Protein AF-U5E5I1-F1 (afdb_monomer)

Mean predicted aligned error: 18.01 Å

Sequence (126 aa):
MTRCFHGKRRYFTRADAELVLGSIDTRDPRRREVRCYQCPACHGWHLTSQTVEQYSASRAETSPVRAPIKLDVPVSSSPVPTPAQLAARLGVRPITPPAPRPSPATARLRRLFDRVRRQLTERRRH

Organism: NCBI:txid1110697

Nearest PDB structures (foldseek):
  6hiv-assembly1_BN  TM=2.029E-01  e=4.093E+00  Trypanosoma brucei brucei

Radius of gyration: 34.59 Å; Cα contacts (8 Å, |Δi|>4): 84; chains: 1; bounding box: 50×67×88 Å

pLDDT: mean 80.95, std 11.03, range [51.34, 97.38]

Structure (mmCIF, N/CA/C/O backbone):
data_AF-U5E5I1-F1
#
_entry.id   AF-U5E5I1-F1
#
loop_
_atom_site.group_PDB
_atom_site.id
_atom_site.type_symbol
_atom_site.label_atom_id
_atom_site.label_alt_id
_atom_site.label_comp_id
_atom_site.label_asym_id
_atom_site.label_entity_id
_atom_site.label_seq_id
_atom_site.pdbx_PDB_ins_code
_atom_site.Cartn_x
_atom_site.Cartn_y
_atom_site.Cartn_z
_atom_site.occupancy
_atom_site.B_iso_or_equiv
_atom_site.auth_seq_id
_atom_site.auth_comp_id
_atom_site.auth_asym_id
_atom_site.auth_atom_id
_atom_site.pdbx_PDB_model_num
ATOM 1 N N . MET A 1 1 ? 15.995 -12.369 11.602 1.00 56.84 1 MET A N 1
ATOM 2 C CA . MET A 1 1 ? 15.967 -10.983 12.130 1.00 56.84 1 MET A CA 1
ATOM 3 C C . MET A 1 1 ? 14.583 -10.373 11.919 1.00 56.84 1 MET A C 1
ATOM 5 O O . MET A 1 1 ? 14.157 -10.237 10.782 1.00 56.84 1 MET A O 1
ATOM 9 N N . THR A 1 2 ? 13.877 -10.026 12.998 1.00 84.38 2 THR A N 1
ATOM 10 C CA . THR A 1 2 ? 12.478 -9.526 13.010 1.00 84.38 2 THR A CA 1
ATOM 11 C C . THR A 1 2 ? 12.362 -8.006 13.204 1.00 84.38 2 THR A C 1
ATOM 13 O O . THR A 1 2 ? 11.269 -7.476 13.406 1.00 84.38 2 THR A O 1
ATOM 16 N N . ARG A 1 3 ? 13.482 -7.273 13.164 1.00 89.88 3 ARG A N 1
ATOM 17 C CA . ARG A 1 3 ? 13.532 -5.810 13.306 1.00 89.88 3 ARG A CA 1
ATOM 18 C C . ARG A 1 3 ? 14.171 -5.165 12.077 1.00 89.88 3 ARG A C 1
ATOM 2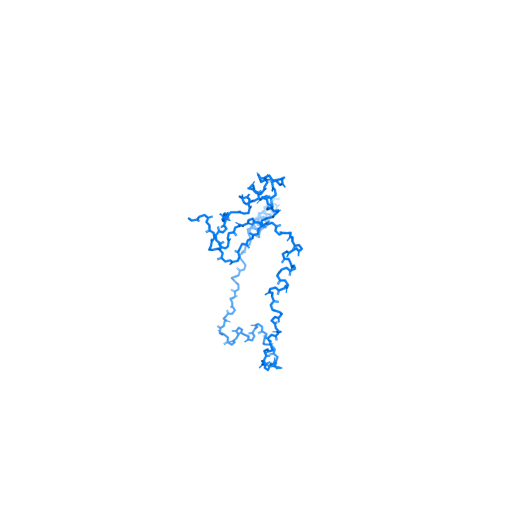0 O O . ARG A 1 3 ? 15.039 -5.755 11.442 1.00 89.88 3 ARG A O 1
ATOM 27 N N . CYS A 1 4 ? 13.703 -3.972 11.733 1.00 91.25 4 CYS A N 1
ATOM 28 C CA . CYS A 1 4 ? 14.304 -3.108 10.719 1.00 91.25 4 CYS A CA 1
ATOM 29 C C . CYS A 1 4 ? 15.565 -2.430 11.275 1.00 91.25 4 CYS A C 1
ATOM 31 O O . CYS A 1 4 ? 15.727 -2.340 12.490 1.00 91.25 4 CYS A O 1
ATOM 33 N N . PHE A 1 5 ? 16.411 -1.898 10.389 1.00 85.88 5 PHE A N 1
ATOM 34 C CA . PHE A 1 5 ? 17.574 -1.075 10.740 1.00 85.88 5 PHE A CA 1
ATOM 35 C C . PHE A 1 5 ? 17.217 0.089 11.684 1.00 85.88 5 PHE A C 1
ATOM 37 O O . PHE A 1 5 ? 17.968 0.413 12.592 1.00 85.88 5 PHE A O 1
ATOM 44 N N . HIS A 1 6 ? 16.003 0.634 11.560 1.00 82.88 6 HIS A N 1
ATOM 45 C CA . HIS A 1 6 ? 15.457 1.669 12.448 1.00 82.88 6 HIS A CA 1
ATOM 46 C C . HIS A 1 6 ? 14.957 1.134 13.810 1.00 82.88 6 HIS A C 1
ATOM 48 O O . HIS A 1 6 ? 14.179 1.799 14.488 1.00 82.88 6 HIS A O 1
ATOM 54 N N . GLY A 1 7 ? 15.266 -0.114 14.175 1.00 88.88 7 GLY A N 1
ATOM 55 C CA . GLY A 1 7 ? 14.852 -0.753 15.433 1.00 88.88 7 GLY A CA 1
ATOM 56 C C . GLY A 1 7 ? 13.375 -1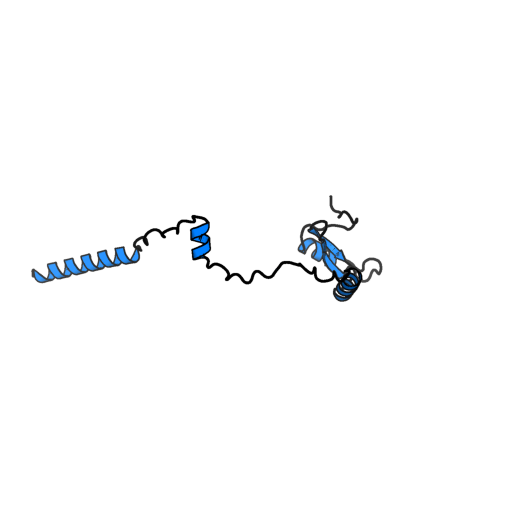.170 15.521 1.00 88.88 7 GLY A C 1
ATOM 57 O O . GLY A 1 7 ? 13.002 -1.903 16.445 1.00 88.88 7 GLY A O 1
ATOM 58 N N . LYS A 1 8 ? 12.534 -0.760 14.559 1.00 89.81 8 LYS A N 1
ATOM 59 C CA . LYS A 1 8 ? 11.095 -1.078 14.499 1.00 89.81 8 LYS A CA 1
ATOM 60 C C . LYS A 1 8 ? 10.843 -2.558 14.190 1.00 89.81 8 LYS A C 1
ATOM 62 O O . LYS A 1 8 ? 11.547 -3.145 13.366 1.00 89.81 8 LYS A O 1
ATOM 67 N N . ARG A 1 9 ? 9.801 -3.152 1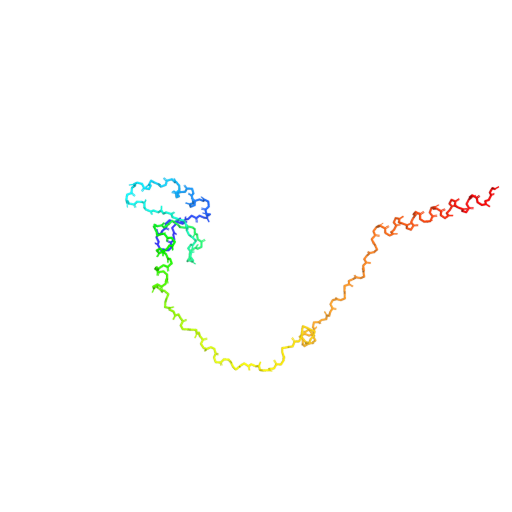4.789 1.00 92.69 9 ARG A N 1
ATOM 68 C CA . ARG A 1 9 ? 9.344 -4.521 14.461 1.00 92.69 9 ARG A CA 1
ATOM 69 C C . ARG A 1 9 ? 8.924 -4.588 12.994 1.00 92.69 9 ARG A C 1
ATOM 71 O O . ARG A 1 9 ? 8.173 -3.723 12.552 1.00 92.69 9 ARG A O 1
ATOM 78 N N . ARG A 1 10 ? 9.436 -5.579 12.264 1.00 95.44 10 ARG A N 1
ATOM 79 C CA . ARG A 1 10 ? 9.177 -5.826 10.842 1.00 95.44 10 ARG A CA 1
ATOM 80 C C . ARG A 1 10 ? 8.236 -7.018 10.706 1.00 95.44 10 ARG A C 1
ATOM 82 O O . ARG A 1 10 ? 8.542 -8.087 11.227 1.00 95.44 10 ARG A O 1
ATOM 89 N N . TYR A 1 11 ? 7.163 -6.840 9.949 1.00 95.12 11 TYR A N 1
ATOM 90 C CA . TYR A 1 11 ? 6.259 -7.907 9.526 1.00 95.12 11 TYR A CA 1
ATOM 91 C C . TYR A 1 11 ? 6.525 -8.259 8.061 1.00 95.12 11 TYR A C 1
ATOM 93 O O . TYR A 1 11 ? 6.950 -7.403 7.273 1.00 95.12 11 TYR A O 1
ATOM 101 N N . PHE A 1 12 ? 6.351 -9.534 7.713 1.00 93.88 12 PHE A N 1
ATOM 102 C CA . PHE A 1 12 ? 6.674 -10.032 6.378 1.00 93.88 12 PHE A CA 1
ATOM 103 C C . PHE A 1 12 ? 5.582 -9.658 5.378 1.00 93.88 12 PHE A C 1
ATOM 105 O O . PHE A 1 12 ? 5.880 -9.100 4.323 1.00 93.88 12 PHE A O 1
ATOM 112 N N . THR A 1 13 ? 4.322 -9.883 5.752 1.00 95.75 13 THR A N 1
ATOM 113 C CA . THR A 1 13 ? 3.163 -9.516 4.940 1.00 95.75 13 THR A CA 1
ATOM 114 C C . THR A 1 13 ? 2.382 -8.356 5.549 1.00 95.75 13 THR A C 1
ATOM 116 O O . THR A 1 13 ? 2.516 -8.026 6.731 1.00 95.75 13 THR A O 1
ATOM 119 N N . ARG A 1 14 ? 1.542 -7.731 4.718 1.00 96.38 14 ARG A N 1
ATOM 120 C CA . ARG A 1 14 ? 0.587 -6.714 5.162 1.00 96.38 14 ARG A CA 1
ATOM 121 C C . ARG A 1 14 ? -0.427 -7.300 6.143 1.00 96.38 14 ARG A C 1
ATOM 123 O O . ARG A 1 14 ? -0.700 -6.673 7.158 1.00 96.38 14 ARG A O 1
ATOM 130 N N . ALA A 1 15 ? -0.918 -8.504 5.852 1.00 97.38 15 ALA A N 1
ATOM 131 C CA . ALA A 1 15 ? -1.905 -9.199 6.669 1.00 97.38 15 ALA A CA 1
ATOM 132 C C . ALA A 1 15 ? -1.387 -9.457 8.092 1.00 97.38 15 ALA A C 1
ATOM 134 O O . ALA A 1 15 ? -2.100 -9.186 9.050 1.00 97.38 15 ALA A O 1
ATOM 135 N N . ASP A 1 16 ? -0.124 -9.875 8.245 1.00 96.12 16 ASP A N 1
ATOM 136 C CA . ASP A 1 16 ? 0.487 -10.057 9.571 1.00 96.12 16 ASP A CA 1
ATOM 137 C C . ASP A 1 16 ? 0.522 -8.744 10.363 1.00 96.12 16 ASP A C 1
ATOM 139 O O . ASP A 1 16 ? 0.260 -8.717 11.565 1.00 96.12 16 ASP A O 1
ATOM 143 N N . ALA A 1 17 ? 0.847 -7.637 9.689 1.00 95.69 17 ALA A N 1
ATOM 144 C CA . ALA A 1 17 ? 0.870 -6.324 10.320 1.00 95.69 17 ALA A CA 1
ATOM 145 C C . ALA A 1 17 ? -0.540 -5.867 10.718 1.00 95.69 17 ALA A C 1
ATOM 147 O O . ALA A 1 17 ? -0.716 -5.355 11.819 1.00 95.69 17 ALA A O 1
ATOM 148 N N . GLU A 1 18 ? -1.537 -6.059 9.854 1.00 95.94 18 GLU A N 1
ATOM 149 C CA . GLU A 1 18 ? -2.936 -5.705 10.125 1.00 95.94 18 GLU A CA 1
ATOM 150 C C . GLU A 1 18 ? -3.538 -6.555 11.249 1.00 95.94 18 GLU A C 1
ATOM 152 O O . GLU A 1 18 ? -4.224 -6.014 12.114 1.00 95.94 18 GLU A O 1
ATOM 157 N N . LEU A 1 19 ? -3.210 -7.849 11.308 1.00 96.56 19 LEU A N 1
ATOM 158 C CA . LEU A 1 19 ? -3.606 -8.729 12.407 1.00 96.56 19 LEU A CA 1
ATOM 159 C C . LEU A 1 19 ? -3.071 -8.212 13.746 1.00 96.56 19 LEU A C 1
ATOM 161 O O . LEU A 1 19 ? -3.812 -8.107 14.722 1.00 96.56 19 LEU A O 1
ATOM 165 N N . VAL A 1 20 ? -1.785 -7.846 13.791 1.00 94.25 20 VAL A N 1
ATOM 166 C CA . VAL A 1 20 ? -1.197 -7.283 15.010 1.00 94.25 20 VAL A CA 1
ATOM 167 C C . VAL A 1 20 ? -1.801 -5.922 15.328 1.00 94.25 20 VAL A C 1
ATOM 169 O O . VAL A 1 20 ? -2.084 -5.663 16.492 1.00 94.25 20 VAL A O 1
ATOM 172 N N . LEU A 1 21 ? -2.045 -5.079 14.324 1.00 93.62 21 LEU A N 1
ATOM 173 C CA . LEU A 1 21 ? -2.687 -3.780 14.509 1.00 93.62 21 LEU A CA 1
ATOM 174 C C . LEU A 1 21 ? -4.067 -3.923 15.167 1.00 93.62 21 LEU A C 1
ATOM 176 O O . LEU A 1 21 ? -4.352 -3.209 16.119 1.00 93.62 21 LEU A O 1
ATOM 180 N N . GLY A 1 22 ? -4.880 -4.886 14.723 1.00 93.19 22 GLY A N 1
ATOM 181 C CA . GLY A 1 22 ? -6.188 -5.177 15.321 1.00 93.19 22 GLY A CA 1
ATOM 182 C C . GLY A 1 22 ? -6.121 -5.761 16.738 1.00 93.19 22 GLY A C 1
ATOM 183 O O . GLY A 1 22 ? -7.087 -5.656 17.486 1.00 93.19 22 GLY A O 1
ATOM 184 N N . SER A 1 23 ? -4.985 -6.350 17.126 1.00 91.75 23 SER A N 1
ATOM 185 C CA . SER A 1 23 ? -4.755 -6.872 18.484 1.00 91.75 23 SER A CA 1
ATOM 186 C C . SER A 1 23 ? -4.242 -5.828 19.482 1.00 91.75 23 SER A C 1
ATOM 188 O O . SER A 1 23 ? -4.111 -6.127 20.669 1.00 91.75 23 SER A O 1
ATOM 190 N N . ILE A 1 24 ? -3.893 -4.623 19.020 1.00 90.19 24 ILE A N 1
ATOM 191 C CA . ILE A 1 24 ? -3.375 -3.569 19.891 1.00 90.19 24 ILE A CA 1
ATOM 192 C C . ILE A 1 24 ? -4.535 -2.916 20.638 1.00 90.19 24 ILE A C 1
ATOM 194 O O . ILE A 1 24 ? -5.526 -2.503 20.041 1.00 90.19 24 ILE A O 1
ATOM 198 N N . ASP A 1 25 ? -4.381 -2.785 21.954 1.00 86.69 25 ASP A N 1
ATOM 199 C CA . ASP A 1 25 ? -5.311 -2.012 22.764 1.00 86.69 25 ASP A CA 1
ATOM 200 C C . ASP A 1 25 ? -5.114 -0.515 22.508 1.00 86.69 25 ASP A C 1
ATOM 202 O O . ASP A 1 25 ? -4.167 0.102 22.996 1.00 86.69 25 ASP A O 1
ATOM 206 N N . THR A 1 26 ? -6.039 0.075 21.754 1.00 80.81 26 THR A N 1
ATOM 207 C CA . THR A 1 26 ? -6.044 1.507 21.435 1.00 80.81 26 THR A CA 1
ATOM 208 C C . THR A 1 26 ? -6.356 2.392 22.642 1.00 80.81 26 THR A C 1
ATOM 210 O O . THR A 1 26 ? -6.256 3.615 22.541 1.00 80.81 26 THR A O 1
ATOM 213 N N . ARG A 1 27 ? -6.778 1.812 23.776 1.00 81.31 27 ARG A N 1
ATOM 214 C CA . ARG A 1 27 ? -7.018 2.548 25.025 1.00 81.31 27 ARG A CA 1
ATOM 215 C C . ARG A 1 27 ? -5.730 2.785 25.807 1.00 81.31 27 ARG A C 1
ATOM 217 O O . ARG A 1 27 ? -5.705 3.695 26.634 1.00 81.31 27 ARG A O 1
ATOM 224 N N . ASP A 1 28 ? -4.667 2.022 25.540 1.00 84.19 28 ASP A N 1
ATOM 225 C CA . ASP A 1 28 ? -3.357 2.263 26.140 1.00 84.19 28 ASP A CA 1
ATOM 226 C C . ASP A 1 28 ? -2.674 3.456 25.442 1.00 84.19 28 ASP A C 1
ATOM 228 O O . ASP A 1 28 ? -2.269 3.359 24.278 1.00 84.19 28 ASP A O 1
ATOM 232 N N . PRO A 1 29 ? -2.456 4.590 26.134 1.00 77.88 29 PRO A N 1
ATOM 233 C CA . PRO A 1 29 ? -1.800 5.752 25.545 1.00 77.88 29 PRO A CA 1
ATOM 234 C C . PRO A 1 29 ? -0.347 5.489 25.121 1.00 77.88 29 PRO A C 1
ATOM 236 O O . PRO A 1 29 ? 0.223 6.332 24.423 1.00 77.88 29 PRO A O 1
ATOM 239 N N . ARG A 1 30 ? 0.264 4.368 25.529 1.00 78.81 30 ARG A N 1
ATOM 240 C CA . ARG A 1 30 ? 1.603 3.942 25.097 1.00 78.81 30 ARG A CA 1
ATOM 241 C C . ARG A 1 30 ? 1.595 3.183 23.769 1.00 78.81 30 ARG A C 1
ATOM 243 O O . ARG A 1 30 ? 2.655 3.066 23.158 1.00 78.81 30 ARG A O 1
ATOM 250 N N . ARG A 1 31 ? 0.440 2.688 23.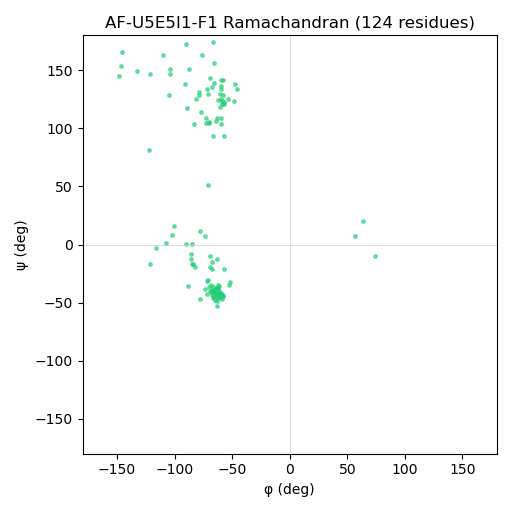311 1.00 79.31 31 ARG A N 1
ATOM 251 C CA . ARG A 1 31 ? 0.288 1.905 22.075 1.00 79.31 31 ARG A CA 1
ATOM 252 C C . ARG A 1 31 ? -0.711 2.572 21.142 1.00 79.31 31 ARG A C 1
ATOM 254 O O . ARG A 1 31 ? -1.892 2.256 21.103 1.00 79.31 31 ARG A O 1
ATOM 261 N N . ARG A 1 32 ? -0.207 3.572 20.420 1.00 83.50 32 ARG A N 1
ATOM 262 C CA . ARG A 1 32 ? -1.004 4.449 19.550 1.00 83.50 32 ARG A CA 1
ATOM 263 C C . ARG A 1 32 ? -0.906 4.077 18.082 1.00 83.50 32 ARG A C 1
ATOM 265 O O . ARG A 1 32 ? -1.167 4.918 17.233 1.00 83.50 32 ARG A O 1
ATOM 272 N N . GLU A 1 33 ? -0.425 2.887 17.752 1.00 89.56 33 GLU A N 1
ATOM 273 C CA . GLU A 1 33 ? -0.338 2.453 16.368 1.00 89.56 33 GLU A CA 1
ATOM 274 C C . GLU A 1 33 ? -1.736 2.388 15.741 1.00 89.56 33 GLU A C 1
ATOM 276 O O . GLU A 1 33 ? -2.617 1.708 16.252 1.00 89.56 33 GLU A O 1
ATOM 281 N N . VAL A 1 34 ? -1.931 3.092 14.623 1.00 90.56 34 VAL A N 1
ATOM 282 C CA . VAL A 1 34 ? -3.236 3.206 13.942 1.00 90.56 34 VAL A CA 1
ATOM 283 C C . VAL A 1 34 ? -3.215 2.702 12.504 1.00 90.56 34 VAL A C 1
ATOM 285 O O . VAL A 1 34 ? -4.268 2.450 11.927 1.00 90.56 34 VAL A O 1
ATOM 288 N N . ARG A 1 35 ? -2.034 2.539 11.895 1.00 92.56 35 ARG A N 1
ATOM 289 C CA . ARG A 1 35 ? -1.913 2.003 10.531 1.00 92.56 35 ARG A CA 1
ATOM 290 C C . ARG A 1 35 ? -0.662 1.163 10.339 1.00 92.56 35 ARG A C 1
ATOM 292 O O . ARG A 1 35 ? 0.303 1.254 11.103 1.00 92.56 35 ARG A O 1
ATOM 299 N N . CYS A 1 36 ? -0.655 0.425 9.236 1.00 94.38 36 CYS A N 1
ATOM 300 C CA . CYS A 1 36 ? 0.522 -0.223 8.683 1.00 94.38 36 CYS A CA 1
ATOM 301 C C . CYS A 1 36 ? 1.058 0.544 7.456 1.00 94.38 36 CYS A C 1
ATOM 303 O O . CYS A 1 36 ? 0.314 1.217 6.743 1.00 94.38 36 CYS A O 1
ATOM 305 N N . TYR A 1 37 ? 2.366 0.473 7.207 1.00 93.81 37 TYR A N 1
ATOM 306 C CA . TYR A 1 37 ? 2.995 0.995 5.991 1.00 93.81 37 TYR A CA 1
ATOM 307 C C . TYR A 1 37 ? 4.192 0.133 5.585 1.00 93.81 37 TYR A C 1
ATOM 309 O O . TYR A 1 37 ? 4.832 -0.496 6.434 1.00 93.81 37 TYR A O 1
ATOM 317 N N . GLN A 1 38 ? 4.517 0.123 4.292 1.00 94.81 38 GLN A N 1
ATOM 318 C CA . GLN A 1 38 ? 5.724 -0.533 3.798 1.00 94.81 38 GLN A CA 1
ATOM 319 C C . GLN A 1 38 ? 6.933 0.388 3.992 1.00 94.81 38 GLN A C 1
ATOM 321 O O . GLN A 1 38 ? 6.939 1.537 3.547 1.00 94.81 38 GLN A O 1
ATOM 326 N N . CYS A 1 39 ? 7.970 -0.100 4.669 1.00 92.50 39 CYS A N 1
ATOM 327 C CA . CYS A 1 39 ? 9.189 0.675 4.876 1.00 92.50 39 CYS A CA 1
ATOM 328 C C . CYS A 1 39 ? 10.066 0.651 3.615 1.00 92.50 39 CYS A C 1
ATOM 330 O O . CYS A 1 39 ? 10.409 -0.435 3.150 1.00 92.50 39 CYS A O 1
ATOM 332 N N . PRO A 1 40 ? 10.515 1.812 3.102 1.00 90.12 40 PRO A N 1
ATOM 333 C CA . PRO A 1 40 ? 11.362 1.868 1.909 1.00 90.12 40 PRO A CA 1
ATOM 334 C C . PRO A 1 40 ? 12.778 1.316 2.135 1.00 90.12 40 PRO A C 1
ATOM 336 O O . PRO A 1 40 ? 13.440 0.968 1.170 1.00 90.12 40 PRO A O 1
ATOM 339 N N . ALA A 1 41 ? 13.244 1.222 3.387 1.00 90.56 41 ALA A N 1
ATOM 340 C CA . ALA A 1 41 ? 14.602 0.770 3.703 1.00 90.56 41 ALA A CA 1
ATOM 341 C C . ALA A 1 41 ? 14.725 -0.754 3.862 1.00 90.56 41 ALA A C 1
ATOM 343 O O . ALA A 1 41 ? 15.750 -1.329 3.517 1.00 90.56 41 ALA A O 1
ATOM 344 N N . CYS A 1 42 ? 13.709 -1.423 4.419 1.00 92.12 42 CYS A N 1
ATOM 345 C CA . CYS A 1 42 ? 13.744 -2.877 4.644 1.00 92.12 42 CYS A CA 1
ATOM 346 C C . CYS A 1 42 ? 12.688 -3.651 3.844 1.00 92.12 42 CYS A C 1
ATOM 348 O O . CYS A 1 42 ? 12.619 -4.876 3.962 1.00 92.12 42 CYS A O 1
ATOM 350 N N . HIS A 1 43 ? 11.830 -2.943 3.102 1.00 92.50 43 HIS A N 1
ATOM 351 C CA . HIS A 1 43 ? 10.709 -3.462 2.310 1.00 92.50 43 HIS A CA 1
ATOM 352 C C . HIS A 1 43 ? 9.668 -4.294 3.076 1.00 92.50 43 HIS A C 1
ATOM 354 O O . HIS A 1 43 ? 8.761 -4.855 2.465 1.00 92.50 43 HIS A O 1
ATOM 360 N N . GLY A 1 44 ? 9.764 -4.362 4.406 1.00 95.12 44 GLY A N 1
ATOM 361 C CA . GLY A 1 44 ? 8.777 -5.007 5.266 1.00 95.12 44 GLY A CA 1
ATOM 362 C C . GLY A 1 44 ? 7.681 -4.057 5.736 1.00 95.12 44 GLY A C 1
ATOM 363 O O . GLY A 1 44 ? 7.752 -2.840 5.541 1.00 95.12 44 GLY A O 1
ATOM 364 N N . TRP A 1 45 ? 6.679 -4.630 6.393 1.00 95.94 45 TRP A N 1
ATOM 365 C CA . TRP A 1 45 ? 5.539 -3.901 6.933 1.00 95.94 45 TRP A CA 1
ATOM 366 C C . TRP A 1 45 ? 5.806 -3.469 8.371 1.00 95.94 45 TRP A C 1
ATOM 368 O O . TRP A 1 45 ? 6.362 -4.222 9.172 1.00 95.94 45 TRP A O 1
ATOM 378 N N . HIS A 1 46 ? 5.425 -2.239 8.693 1.00 94.88 46 HIS A N 1
ATOM 379 C CA . HIS A 1 46 ? 5.620 -1.628 10.002 1.00 94.88 46 HIS A CA 1
ATOM 380 C C . HIS A 1 46 ? 4.342 -0.958 10.473 1.00 94.88 46 HIS A C 1
ATOM 382 O O . HIS A 1 46 ? 3.582 -0.436 9.661 1.00 94.88 46 HIS A O 1
ATOM 388 N N . LEU A 1 47 ? 4.153 -0.924 11.788 1.00 93.81 47 LEU A N 1
ATOM 389 C CA . LEU A 1 47 ? 3.089 -0.149 12.409 1.00 93.81 47 LEU A CA 1
ATOM 390 C C . LEU A 1 47 ? 3.552 1.281 12.676 1.00 93.81 47 LEU A C 1
ATOM 392 O O . LEU A 1 47 ? 4.745 1.545 12.869 1.00 93.81 47 LEU A O 1
ATOM 396 N N . THR A 1 48 ? 2.609 2.212 12.662 1.00 91.44 48 THR A N 1
ATOM 397 C CA . THR A 1 48 ? 2.863 3.620 12.959 1.00 91.44 48 THR A CA 1
ATOM 398 C C . THR A 1 48 ? 1.648 4.259 13.608 1.00 91.44 48 THR A C 1
ATOM 400 O O . THR A 1 48 ? 0.507 3.921 13.293 1.00 91.44 48 THR A O 1
ATOM 403 N N . SER A 1 49 ? 1.918 5.182 14.526 1.00 90.12 49 SER A N 1
ATOM 404 C CA . SER A 1 49 ? 0.915 5.991 15.213 1.00 90.12 49 SER A CA 1
ATOM 405 C C . SER A 1 49 ? 0.509 7.243 14.450 1.00 90.12 49 SER A C 1
ATOM 407 O O . SER A 1 49 ? -0.478 7.882 14.796 1.00 90.12 49 SER A O 1
ATOM 409 N N . GLN A 1 50 ? 1.257 7.601 13.407 1.00 86.88 50 GLN A N 1
ATOM 410 C CA . GLN A 1 50 ? 0.914 8.748 12.582 1.00 86.88 50 GLN A CA 1
ATOM 411 C C . GLN A 1 50 ? -0.312 8.430 11.736 1.00 86.88 50 GLN A C 1
ATOM 413 O O . GLN A 1 50 ? -0.325 7.400 11.055 1.00 86.88 50 GLN A O 1
ATOM 418 N N . THR A 1 51 ? -1.274 9.344 11.681 1.00 84.75 51 THR A N 1
ATOM 419 C CA . THR A 1 51 ? -2.350 9.287 10.685 1.00 84.75 51 THR A CA 1
ATOM 420 C C . THR A 1 51 ? -1.799 9.505 9.270 1.00 84.75 51 THR A C 1
ATOM 422 O O . THR A 1 51 ? -0.601 9.759 9.075 1.00 84.75 51 THR A O 1
ATOM 425 N N . VAL A 1 52 ? -2.653 9.362 8.254 1.00 81.62 52 VAL A N 1
ATOM 426 C CA . VAL A 1 52 ? -2.260 9.648 6.867 1.00 81.62 52 VAL A CA 1
ATOM 427 C C . VAL A 1 52 ? -1.919 11.131 6.719 1.00 81.62 52 VAL A C 1
ATOM 429 O O . VAL A 1 52 ? -0.881 11.450 6.144 1.00 81.62 52 VAL A O 1
ATOM 432 N N . GLU A 1 53 ? -2.714 12.012 7.326 1.00 84.31 53 GLU A N 1
ATOM 433 C CA . GLU A 1 53 ? -2.552 13.469 7.289 1.00 84.31 53 GLU A CA 1
ATOM 434 C C . GLU A 1 53 ? -1.233 13.889 7.946 1.00 84.31 53 GLU A C 1
ATOM 436 O O . GLU A 1 53 ? -0.427 14.601 7.344 1.00 84.31 53 GLU A O 1
ATOM 441 N N . GLN A 1 54 ? -0.954 13.371 9.148 1.00 84.44 54 GLN A N 1
ATOM 442 C CA . GLN A 1 54 ? 0.295 13.632 9.874 1.00 84.44 54 GLN A CA 1
ATOM 443 C C . GLN A 1 54 ? 1.524 13.134 9.105 1.00 84.44 54 GLN A C 1
ATOM 445 O O . GLN A 1 54 ? 2.590 13.753 9.114 1.00 84.44 54 GLN A O 1
ATOM 450 N N . TYR A 1 55 ? 1.388 12.010 8.404 1.00 81.31 55 TYR A N 1
ATOM 451 C CA . TYR A 1 55 ? 2.462 11.486 7.574 1.00 81.31 55 TYR A CA 1
ATOM 452 C C . TYR A 1 55 ? 2.687 12.318 6.319 1.00 81.31 55 TYR A C 1
ATOM 454 O O . TYR A 1 55 ? 3.833 12.601 5.981 1.00 81.31 55 TYR A O 1
ATOM 462 N N . SER A 1 56 ? 1.618 12.744 5.643 1.00 79.62 56 SER A N 1
ATOM 463 C CA . SER A 1 56 ? 1.741 13.660 4.510 1.00 79.62 56 SER A CA 1
ATOM 464 C C . SER A 1 56 ? 2.357 14.994 4.923 1.00 79.62 56 SER A C 1
ATOM 466 O O . SER A 1 56 ? 3.247 15.468 4.223 1.00 79.62 56 SER A O 1
ATOM 468 N N . ALA A 1 57 ? 1.967 15.544 6.078 1.00 81.81 57 ALA A N 1
ATOM 469 C CA . ALA A 1 57 ? 2.525 16.782 6.616 1.00 81.81 57 ALA A CA 1
ATOM 470 C C . ALA A 1 57 ? 4.022 16.637 6.932 1.00 81.81 57 ALA A C 1
ATOM 472 O O . ALA A 1 57 ? 4.839 17.370 6.384 1.00 81.81 57 ALA A O 1
ATOM 473 N N . SER A 1 58 ? 4.408 15.616 7.704 1.00 79.62 58 SER A N 1
ATOM 474 C CA . SER A 1 58 ? 5.825 15.378 8.032 1.00 79.62 58 SER A CA 1
ATOM 475 C C . SER A 1 58 ? 6.678 15.088 6.794 1.00 79.62 58 SER A C 1
ATOM 477 O O . SER A 1 58 ? 7.829 15.513 6.708 1.00 79.62 58 SER A O 1
ATOM 479 N N . ARG A 1 59 ? 6.126 14.404 5.784 1.00 72.94 59 ARG A N 1
ATOM 480 C CA . ARG A 1 59 ? 6.822 14.185 4.512 1.00 72.94 59 ARG A CA 1
ATOM 481 C C . ARG A 1 59 ? 6.957 15.473 3.698 1.00 72.94 59 ARG A C 1
ATOM 483 O O . ARG A 1 59 ? 7.987 15.638 3.055 1.00 72.94 59 ARG A O 1
ATOM 490 N N . ALA A 1 60 ? 5.962 16.358 3.715 1.00 74.00 60 ALA A N 1
ATOM 491 C CA . ALA A 1 60 ? 6.041 17.659 3.053 1.00 74.00 60 ALA A CA 1
ATOM 492 C C . ALA A 1 60 ? 7.112 18.554 3.696 1.00 74.00 60 ALA A C 1
ATOM 494 O O . ALA A 1 60 ? 7.863 19.202 2.979 1.00 74.00 60 ALA A O 1
ATOM 495 N N . GLU A 1 61 ? 7.238 18.518 5.024 1.00 68.44 61 GLU A N 1
ATOM 496 C CA . GLU A 1 61 ? 8.279 19.244 5.764 1.00 68.44 61 GLU A CA 1
ATOM 497 C C . GLU A 1 61 ? 9.683 18.669 5.529 1.00 68.44 61 GLU A C 1
ATOM 499 O O . GLU A 1 61 ? 10.651 19.411 5.383 1.00 68.44 61 GLU A O 1
ATOM 504 N N . THR A 1 62 ? 9.810 17.338 5.472 1.00 65.00 62 THR A N 1
ATOM 505 C CA . THR A 1 62 ? 11.119 16.669 5.329 1.00 65.00 62 THR A CA 1
ATOM 506 C C . THR A 1 62 ? 11.573 16.559 3.874 1.00 65.00 62 THR A C 1
ATOM 508 O O . THR A 1 62 ? 12.739 16.274 3.607 1.00 65.00 62 THR A O 1
ATOM 511 N N . SER A 1 63 ? 10.671 16.734 2.908 1.00 52.84 63 SER A N 1
ATOM 512 C CA . SER A 1 63 ? 11.044 16.764 1.502 1.00 52.84 63 SER A CA 1
ATOM 513 C C . SER A 1 63 ? 11.523 18.177 1.192 1.00 52.84 63 SER A C 1
ATOM 515 O O . SER A 1 63 ? 10.672 19.048 1.006 1.00 52.84 63 SER A O 1
ATOM 517 N N . PRO A 1 64 ? 12.843 18.445 1.063 1.00 58.34 64 PRO A N 1
ATOM 518 C CA . PRO A 1 64 ? 13.232 19.641 0.344 1.00 58.34 64 PRO A CA 1
ATOM 519 C C . PRO A 1 64 ? 12.515 19.533 -0.995 1.00 58.34 64 PRO A C 1
ATOM 521 O O . PRO A 1 64 ? 12.577 18.486 -1.654 1.00 58.34 64 PRO A O 1
ATOM 524 N N . VAL A 1 65 ? 11.745 20.557 -1.352 1.00 61.34 65 VAL A N 1
ATOM 525 C CA . VAL A 1 65 ? 11.237 20.707 -2.709 1.00 61.34 65 VAL A CA 1
ATOM 526 C C . VAL A 1 65 ? 12.490 20.715 -3.566 1.00 61.34 65 VAL A C 1
ATOM 528 O O . VAL A 1 65 ? 13.184 21.725 -3.666 1.00 61.34 65 VAL A O 1
ATOM 531 N N . ARG A 1 66 ? 12.880 19.539 -4.065 1.00 59.31 66 ARG A N 1
ATOM 532 C CA . ARG A 1 66 ? 14.045 19.399 -4.916 1.00 59.31 66 ARG A CA 1
ATOM 533 C C . ARG A 1 66 ? 13.649 20.198 -6.132 1.00 59.31 66 ARG A C 1
ATOM 535 O O . ARG A 1 66 ? 12.737 19.783 -6.849 1.00 59.31 66 ARG A O 1
ATOM 542 N N . ALA A 1 67 ? 14.247 21.382 -6.270 1.00 68.19 67 ALA A N 1
ATOM 543 C CA . ALA A 1 67 ? 13.991 22.244 -7.404 1.00 68.19 67 ALA A CA 1
ATOM 544 C C . ALA A 1 67 ? 14.042 21.359 -8.654 1.00 68.19 67 ALA A C 1
ATOM 546 O O . ALA A 1 67 ? 14.927 20.491 -8.724 1.00 68.19 67 ALA A O 1
ATOM 547 N N . PRO A 1 68 ? 13.067 21.491 -9.571 1.00 68.38 68 PRO A N 1
ATOM 548 C CA . PRO A 1 68 ? 13.052 20.684 -10.776 1.00 68.38 68 PRO A CA 1
ATOM 549 C C . PRO A 1 68 ? 14.448 20.756 -11.381 1.00 68.38 68 PRO A C 1
ATOM 551 O O . PRO A 1 68 ? 14.987 21.850 -11.569 1.00 68.38 68 PRO A O 1
ATOM 554 N N . ILE A 1 69 ? 15.067 19.589 -11.572 1.00 75.44 69 ILE A N 1
ATOM 555 C CA . ILE A 1 69 ? 16.389 19.517 -12.179 1.00 75.44 69 ILE A CA 1
ATOM 556 C C . ILE A 1 69 ? 16.211 20.151 -13.552 1.00 75.44 69 ILE A C 1
ATOM 558 O O . ILE A 1 69 ? 15.524 19.589 -14.406 1.00 75.44 69 ILE A O 1
ATOM 562 N N . LYS A 1 70 ? 16.774 21.346 -13.739 1.00 74.25 70 LYS A N 1
ATOM 563 C CA . LYS A 1 70 ? 16.908 21.939 -15.060 1.00 74.25 70 LYS A CA 1
ATOM 564 C C . LYS A 1 70 ? 17.901 21.050 -15.792 1.00 74.25 70 LYS A C 1
ATOM 566 O O . LYS A 1 70 ? 19.105 21.156 -15.592 1.00 74.25 70 LYS A O 1
ATOM 571 N N . LEU A 1 71 ? 17.385 20.071 -16.529 1.00 76.38 71 LEU A N 1
ATOM 572 C CA . LEU A 1 71 ? 18.192 19.387 -17.518 1.00 76.38 71 LEU A CA 1
ATOM 573 C C . LEU A 1 71 ? 18.419 20.405 -18.631 1.00 76.38 71 LEU A C 1
ATOM 575 O O . LEU A 1 71 ? 17.507 20.666 -19.412 1.00 76.38 71 LEU A O 1
ATOM 579 N N . ASP A 1 72 ? 19.630 20.956 -18.703 1.00 77.44 72 ASP A N 1
ATOM 580 C CA . ASP A 1 72 ? 20.131 21.709 -19.858 1.00 77.44 72 ASP A CA 1
ATOM 581 C C . ASP A 1 72 ? 20.386 20.746 -21.032 1.00 77.44 72 ASP A C 1
ATOM 583 O O . ASP A 1 72 ? 21.473 20.665 -21.600 1.00 77.44 72 ASP A O 1
ATOM 587 N N . VAL A 1 73 ? 19.382 19.930 -21.358 1.00 77.62 73 VAL A N 1
ATOM 588 C CA . VAL A 1 73 ? 19.406 19.069 -22.531 1.00 77.62 73 VAL A CA 1
ATOM 589 C C . VAL A 1 73 ? 18.832 19.897 -23.668 1.00 77.62 73 VAL A C 1
ATOM 591 O O . VAL A 1 73 ? 17.662 20.286 -23.592 1.00 77.62 73 VAL A O 1
ATOM 594 N N . PRO A 1 74 ? 19.613 20.182 -24.724 1.00 76.69 74 PRO A N 1
ATOM 595 C CA . PRO A 1 74 ? 19.063 20.828 -25.900 1.00 76.69 74 PRO A CA 1
ATOM 596 C C . PRO A 1 74 ? 17.918 19.957 -26.417 1.00 76.69 74 PRO A C 1
ATOM 598 O O . PRO A 1 74 ? 18.101 18.768 -26.689 1.00 76.69 74 PRO A O 1
ATOM 601 N N . VAL A 1 75 ? 16.722 20.541 -26.517 1.00 71.69 75 VAL A N 1
ATOM 602 C CA . VAL A 1 75 ? 15.580 19.891 -27.161 1.00 71.69 75 VAL A CA 1
ATOM 603 C C . VAL A 1 75 ? 16.003 19.612 -28.596 1.00 71.69 75 VAL A C 1
ATOM 605 O O . VAL A 1 75 ? 16.095 20.523 -29.416 1.00 71.69 75 VAL A O 1
ATOM 608 N N . SER A 1 76 ? 16.324 18.353 -28.890 1.00 74.12 76 SER A N 1
ATOM 609 C CA . SER A 1 76 ? 16.592 17.930 -30.256 1.00 74.12 76 SER A CA 1
ATOM 610 C C . SER A 1 76 ? 15.303 18.117 -31.048 1.00 74.12 76 SER A C 1
ATOM 612 O O . SER A 1 76 ? 14.335 17.387 -30.857 1.00 74.12 76 SER A O 1
ATOM 614 N N . SER A 1 77 ? 15.289 19.111 -31.932 1.00 76.75 77 SER A N 1
ATOM 615 C CA . SER A 1 77 ? 14.207 19.392 -32.883 1.00 76.75 77 SER A CA 1
ATOM 616 C C . SER A 1 77 ? 14.160 18.389 -34.041 1.00 76.75 77 SER A C 1
ATOM 618 O O . SER A 1 77 ? 13.400 18.564 -34.993 1.00 76.75 77 SER A O 1
ATOM 620 N N . SER A 1 78 ? 14.977 17.334 -33.981 1.00 80.75 78 SER A N 1
ATOM 621 C CA . SER A 1 78 ? 14.986 16.297 -35.003 1.00 80.75 78 SER A CA 1
ATOM 622 C C . SER A 1 78 ? 13.665 15.521 -34.964 1.00 80.75 78 SER A C 1
ATOM 624 O O . SER A 1 78 ? 13.225 15.132 -33.879 1.00 80.75 78 SER A O 1
ATOM 626 N N . PRO A 1 79 ? 13.036 15.244 -36.119 1.00 86.44 79 PRO A N 1
ATOM 627 C CA . PRO A 1 79 ? 11.840 14.417 -36.165 1.00 86.44 79 PRO A CA 1
ATOM 628 C C . PRO A 1 79 ? 12.133 13.042 -35.556 1.00 86.44 79 PRO A C 1
ATOM 630 O O . PRO A 1 79 ? 13.116 12.382 -35.906 1.00 86.44 79 PRO A O 1
ATOM 633 N N . VAL A 1 80 ? 11.280 12.625 -34.617 1.00 88.94 80 VAL A N 1
ATOM 634 C CA . VAL A 1 80 ? 11.397 11.332 -33.936 1.00 88.94 80 VAL A CA 1
ATOM 635 C C . VAL A 1 80 ? 11.319 10.218 -34.988 1.00 88.94 80 VAL A C 1
ATOM 637 O O . VAL A 1 80 ? 10.353 10.186 -35.756 1.00 88.94 80 VAL A O 1
ATOM 640 N N . PRO A 1 81 ? 12.308 9.308 -35.065 1.00 87.62 81 PRO A N 1
ATOM 641 C CA . PRO A 1 81 ? 12.294 8.249 -36.060 1.00 87.62 81 PRO A CA 1
ATOM 642 C C . PRO A 1 81 ? 11.129 7.294 -35.806 1.00 87.62 81 PRO A C 1
ATOM 644 O O . PRO A 1 81 ? 10.842 6.909 -34.671 1.00 87.62 81 PRO A O 1
ATOM 647 N N . THR A 1 82 ? 10.477 6.873 -36.884 1.00 89.56 82 THR A N 1
ATOM 648 C CA . THR A 1 82 ? 9.419 5.862 -36.807 1.00 89.56 82 THR A CA 1
ATOM 649 C C . THR A 1 82 ? 9.990 4.508 -36.359 1.00 89.56 82 THR A C 1
ATOM 651 O O . THR A 1 82 ? 11.171 4.222 -36.598 1.00 89.56 82 THR A O 1
ATOM 654 N N . PRO A 1 83 ? 9.165 3.615 -35.778 1.00 85.75 83 PRO A N 1
ATOM 655 C CA . PRO A 1 83 ? 9.598 2.264 -35.416 1.00 85.75 83 PRO A CA 1
ATOM 656 C C . PRO A 1 83 ? 10.253 1.495 -36.576 1.00 85.75 83 PRO A C 1
ATOM 658 O O . PRO A 1 83 ? 11.227 0.776 -36.369 1.00 85.75 83 PRO A O 1
ATOM 661 N N . ALA A 1 84 ? 9.778 1.699 -37.810 1.00 81.88 84 ALA A N 1
ATOM 662 C CA . ALA A 1 84 ? 10.350 1.085 -39.009 1.00 81.88 84 ALA A CA 1
ATOM 663 C C . ALA A 1 84 ? 11.767 1.602 -39.324 1.00 81.88 84 ALA A C 1
ATOM 665 O O . ALA A 1 84 ? 12.658 0.820 -39.653 1.00 81.88 84 ALA A O 1
ATOM 666 N N . GLN A 1 85 ? 12.000 2.910 -39.177 1.00 87.50 85 GLN A N 1
ATOM 667 C CA . GLN A 1 85 ? 13.321 3.516 -39.380 1.00 87.50 85 GLN A CA 1
ATOM 668 C C . GLN A 1 85 ? 14.329 3.060 -38.317 1.00 87.50 85 GLN A C 1
ATOM 670 O O . GLN A 1 85 ? 15.497 2.834 -38.637 1.00 87.50 85 GLN A O 1
ATOM 675 N N . LEU A 1 86 ? 13.887 2.880 -37.067 1.00 88.94 86 LEU A N 1
ATOM 676 C CA . LEU A 1 86 ? 14.715 2.295 -36.009 1.00 88.94 86 LEU A CA 1
ATOM 677 C C . LEU A 1 86 ? 15.057 0.830 -36.297 1.00 88.94 86 LEU A C 1
ATOM 679 O O . LEU A 1 86 ? 16.222 0.456 -36.194 1.00 88.94 86 LEU A O 1
ATOM 683 N N . ALA A 1 87 ? 14.079 0.022 -36.712 1.00 84.56 87 ALA A N 1
ATOM 684 C CA . ALA A 1 87 ? 14.308 -1.378 -37.064 1.00 84.56 87 ALA A CA 1
ATOM 685 C C . ALA A 1 87 ? 15.343 -1.528 -38.193 1.00 84.56 87 ALA A C 1
ATOM 687 O O . ALA A 1 87 ? 16.250 -2.352 -38.084 1.00 84.56 87 ALA A O 1
ATOM 688 N N . ALA A 1 88 ? 15.267 -0.678 -39.224 1.00 85.69 88 ALA A N 1
ATOM 689 C CA . ALA A 1 88 ? 16.243 -0.651 -40.312 1.00 85.69 88 ALA A CA 1
ATOM 690 C C . ALA A 1 88 ? 17.658 -0.283 -39.826 1.00 85.69 88 ALA A C 1
ATOM 692 O O . ALA A 1 88 ? 18.619 -0.962 -40.181 1.00 85.69 88 ALA A O 1
ATOM 693 N N . ARG A 1 89 ? 17.793 0.747 -38.974 1.00 87.44 89 ARG A N 1
ATOM 694 C CA . ARG A 1 89 ? 19.091 1.154 -38.393 1.00 87.44 89 ARG A CA 1
ATOM 695 C C . ARG A 1 89 ? 19.714 0.077 -37.511 1.00 87.44 89 ARG A C 1
ATOM 697 O O . ARG A 1 89 ? 20.927 -0.079 -37.507 1.00 87.44 89 ARG A O 1
ATOM 704 N N . LEU A 1 90 ? 18.887 -0.643 -36.760 1.00 89.94 90 LEU A N 1
ATOM 705 C CA . LEU A 1 90 ? 19.321 -1.686 -35.832 1.00 89.94 90 LEU A CA 1
ATOM 706 C C . LEU A 1 90 ? 19.518 -3.050 -36.513 1.00 89.94 90 LEU A C 1
ATOM 708 O O . LEU A 1 90 ? 19.840 -4.023 -35.837 1.00 89.94 90 LEU A O 1
ATOM 712 N N . GLY A 1 91 ? 19.298 -3.153 -37.830 1.00 85.69 91 GLY A N 1
ATOM 713 C CA . GLY A 1 91 ? 19.389 -4.422 -38.556 1.00 85.69 91 GLY A CA 1
ATOM 714 C C . GLY A 1 91 ? 18.351 -5.456 -38.107 1.00 85.69 91 GLY A C 1
ATOM 715 O O . GLY A 1 91 ? 18.532 -6.656 -38.326 1.00 85.69 91 GLY A O 1
ATOM 716 N N . VAL A 1 92 ? 17.261 -5.012 -37.471 1.00 83.50 92 VAL A N 1
ATOM 717 C CA . VAL A 1 92 ? 16.194 -5.892 -36.995 1.00 83.50 92 VAL A CA 1
ATOM 718 C C . VAL A 1 92 ? 15.410 -6.368 -38.207 1.00 83.50 92 VAL A C 1
ATOM 720 O O . VAL A 1 92 ? 14.680 -5.607 -38.844 1.00 83.50 92 VAL A O 1
ATOM 723 N N . ARG A 1 93 ? 15.562 -7.649 -38.538 1.00 76.75 93 ARG A N 1
ATOM 724 C CA . ARG A 1 93 ? 14.774 -8.270 -39.600 1.00 76.75 93 ARG A CA 1
ATOM 725 C C . ARG A 1 93 ? 13.328 -8.423 -39.126 1.00 76.75 93 ARG A C 1
ATOM 727 O O . ARG A 1 93 ? 13.116 -8.978 -38.045 1.00 76.75 93 ARG A O 1
ATOM 734 N N . PRO A 1 94 ? 12.330 -7.973 -39.906 1.00 67.12 94 PRO A N 1
ATOM 735 C CA . PRO A 1 94 ? 10.942 -8.255 -39.590 1.00 67.12 94 PRO A CA 1
ATOM 736 C C . PRO A 1 94 ? 10.752 -9.770 -39.561 1.00 67.12 94 PRO A C 1
ATOM 738 O O . PRO A 1 94 ? 11.067 -10.472 -40.523 1.00 67.12 94 PRO A O 1
ATOM 741 N N . ILE A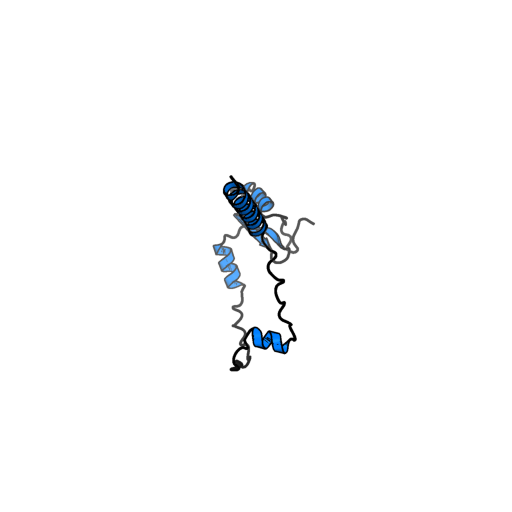 1 95 ? 10.259 -10.274 -38.433 1.00 74.44 95 ILE A N 1
ATOM 742 C CA . ILE A 1 95 ? 9.869 -11.672 -38.313 1.00 74.44 95 ILE A CA 1
ATOM 743 C C . ILE A 1 95 ? 8.623 -11.822 -39.177 1.00 74.44 95 ILE A C 1
ATOM 745 O O . ILE A 1 95 ? 7.549 -11.345 -38.814 1.00 74.44 95 ILE A O 1
ATOM 749 N N . THR A 1 96 ? 8.766 -12.438 -40.349 1.00 73.62 96 THR A N 1
ATOM 750 C CA . THR A 1 96 ? 7.607 -12.854 -41.133 1.00 73.62 96 THR A CA 1
ATOM 751 C C . THR A 1 96 ? 6.830 -13.850 -40.275 1.00 73.62 96 THR A C 1
ATOM 753 O O . THR A 1 96 ? 7.401 -14.879 -39.896 1.00 73.62 96 THR A O 1
ATOM 756 N N . PRO A 1 97 ? 5.569 -13.567 -39.904 1.00 75.88 97 PRO A N 1
ATOM 757 C CA . PRO A 1 97 ? 4.794 -14.538 -39.159 1.00 75.88 97 PRO A CA 1
ATOM 758 C C . PRO A 1 97 ? 4.682 -15.816 -40.004 1.00 75.88 97 PRO A C 1
ATOM 760 O O . PRO A 1 97 ? 4.463 -15.729 -41.218 1.00 75.88 97 PRO A O 1
ATOM 763 N N . PRO A 1 98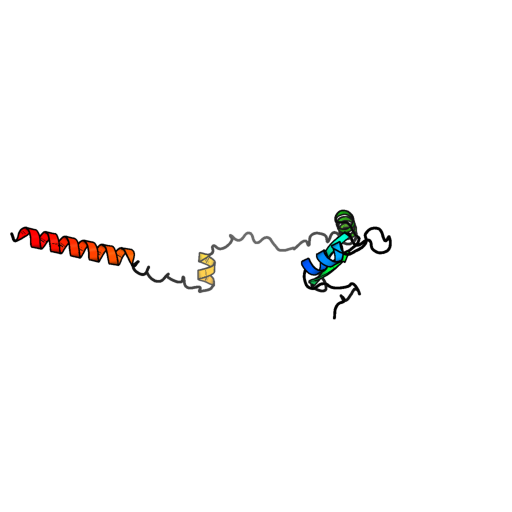 ? 4.861 -17.003 -39.401 1.00 73.50 98 PRO A N 1
ATOM 764 C CA . PRO A 1 98 ? 4.676 -18.253 -40.119 1.00 73.50 98 PRO A CA 1
ATOM 765 C C . PRO A 1 98 ? 3.254 -18.299 -40.680 1.00 73.50 98 PRO A C 1
ATOM 767 O O . PRO A 1 98 ? 2.308 -17.855 -40.023 1.00 73.50 98 PRO A O 1
ATOM 770 N N . ALA A 1 99 ? 3.117 -18.831 -41.897 1.00 76.12 99 ALA A N 1
ATOM 771 C CA . ALA A 1 99 ? 1.832 -18.944 -42.573 1.00 76.12 99 ALA A CA 1
ATOM 772 C C . ALA A 1 99 ? 0.767 -19.530 -41.623 1.00 76.12 99 ALA A C 1
ATOM 774 O O . ALA A 1 99 ? 1.067 -20.473 -40.876 1.00 76.12 99 ALA A O 1
ATOM 775 N N . PRO A 1 100 ? -0.466 -18.987 -41.629 1.00 73.12 100 PRO A N 1
ATOM 776 C CA . PRO A 1 100 ? -1.522 -19.467 -40.756 1.00 73.12 100 PRO A CA 1
ATOM 777 C C . PRO A 1 100 ? -1.731 -20.959 -41.008 1.00 73.12 100 PRO A C 1
ATOM 779 O O . PRO A 1 100 ? -2.023 -21.390 -42.125 1.00 73.12 100 PRO A O 1
ATOM 782 N N . ARG A 1 101 ? -1.553 -21.763 -39.955 1.00 69.31 101 ARG A N 1
ATOM 783 C CA . ARG A 1 101 ? -1.833 -23.197 -40.027 1.00 69.31 101 ARG A CA 1
ATOM 784 C C . ARG A 1 101 ? -3.314 -23.368 -40.383 1.00 69.31 101 ARG A C 1
ATOM 786 O O . ARG A 1 101 ? -4.151 -22.689 -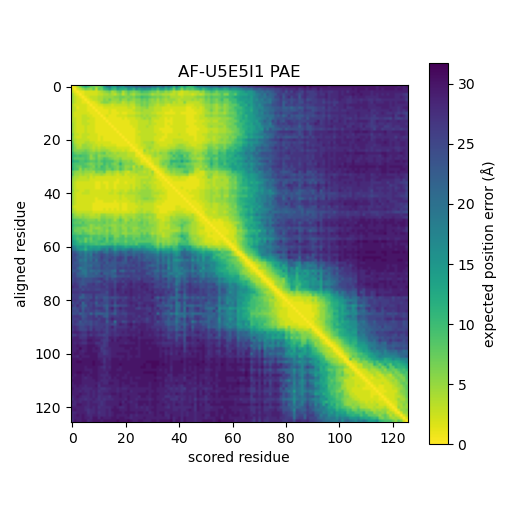39.783 1.00 69.31 101 ARG A O 1
ATOM 793 N N . PRO A 1 102 ? -3.665 -24.250 -41.332 1.00 62.50 102 PRO A N 1
ATOM 794 C CA . PRO A 1 102 ? -5.060 -24.483 -41.672 1.00 62.50 102 PRO A CA 1
ATOM 795 C C . PRO A 1 102 ? -5.816 -24.950 -40.424 1.00 62.50 102 PRO A C 1
ATOM 797 O O . PRO A 1 102 ? -5.460 -25.952 -39.803 1.00 62.50 102 PRO A O 1
ATOM 800 N N . SER A 1 103 ? -6.845 -24.193 -40.041 1.00 64.25 103 SER A N 1
ATOM 801 C CA . SER A 1 103 ? -7.696 -24.521 -38.898 1.00 64.25 103 SER A CA 1
ATOM 802 C C . SER A 1 103 ? -8.374 -25.885 -39.105 1.00 64.25 103 SER A C 1
ATOM 804 O O . SER A 1 103 ? -8.834 -26.182 -40.211 1.00 64.25 103 SER A O 1
ATOM 806 N N . PRO A 1 104 ? -8.531 -26.717 -38.059 1.00 66.19 104 PRO A N 1
ATOM 807 C CA . PRO A 1 104 ? -9.257 -27.986 -38.160 1.00 66.19 104 PRO A CA 1
ATOM 808 C C . PRO A 1 104 ? -10.705 -27.818 -38.662 1.00 66.19 104 PRO A C 1
ATOM 810 O O . PRO A 1 104 ? -11.282 -28.764 -39.203 1.00 66.19 104 PRO A O 1
ATOM 813 N N . ALA A 1 105 ? -11.286 -26.618 -38.544 1.00 64.81 105 ALA A N 1
ATOM 814 C CA . ALA A 1 105 ? -12.605 -26.297 -39.083 1.00 64.81 105 ALA A CA 1
ATOM 815 C C . ALA A 1 105 ? -12.654 -26.370 -40.622 1.00 64.81 105 ALA A C 1
ATOM 817 O O . ALA A 1 105 ? -13.582 -26.960 -41.180 1.00 64.81 105 ALA A O 1
ATOM 818 N N . THR A 1 106 ? -11.634 -25.858 -41.323 1.00 62.97 106 THR A N 1
ATOM 819 C CA . THR A 1 106 ? -11.596 -25.889 -42.798 1.00 62.97 106 THR A CA 1
ATOM 820 C C . THR A 1 106 ? -11.356 -27.304 -43.327 1.00 62.97 106 THR A C 1
ATOM 822 O O . THR A 1 106 ? -11.906 -27.685 -44.361 1.00 62.97 106 THR A O 1
ATOM 825 N N . ALA A 1 107 ? -10.624 -28.137 -42.579 1.00 66.81 107 ALA A N 1
ATOM 826 C CA . ALA A 1 107 ? -10.436 -29.551 -42.901 1.00 66.81 107 ALA A CA 1
ATOM 827 C C . ALA A 1 107 ? -11.737 -30.371 -42.776 1.00 66.81 107 ALA A C 1
ATOM 829 O O . ALA A 1 107 ? -12.003 -31.239 -43.610 1.00 66.81 107 ALA A O 1
ATOM 830 N N . ARG A 1 108 ? -12.571 -30.090 -41.764 1.00 70.81 108 ARG A N 1
ATOM 831 C CA . ARG A 1 108 ? -13.874 -30.759 -41.581 1.00 70.81 108 ARG A CA 1
ATOM 832 C C . ARG A 1 108 ? -14.876 -30.381 -42.670 1.00 70.81 108 ARG A C 1
ATOM 834 O O . ARG A 1 108 ? -15.554 -31.266 -43.186 1.00 70.81 108 ARG A O 1
ATOM 841 N N . LEU A 1 109 ? -14.918 -29.106 -43.062 1.00 71.56 109 LEU A N 1
ATOM 842 C CA . LEU A 1 109 ? -15.780 -28.639 -44.151 1.00 71.56 109 LEU A CA 1
ATOM 843 C C . LEU A 1 109 ? -15.426 -29.309 -45.484 1.00 71.56 109 LEU A C 1
ATOM 845 O O . LEU A 1 109 ? -16.326 -29.807 -46.152 1.00 71.56 109 LEU A O 1
ATOM 849 N N . ARG A 1 110 ? -14.136 -29.429 -45.834 1.00 71.69 110 ARG A N 1
ATOM 850 C CA . ARG A 1 110 ? -13.720 -30.151 -47.056 1.00 71.69 110 ARG A CA 1
ATOM 851 C C . ARG A 1 110 ? -14.205 -31.603 -47.060 1.00 71.69 110 ARG A C 1
ATOM 853 O O . ARG A 1 110 ? -14.782 -32.040 -48.047 1.00 71.69 110 ARG A O 1
ATOM 860 N N . ARG A 1 111 ? -14.077 -32.320 -45.935 1.00 75.12 111 ARG A N 1
ATOM 861 C CA . ARG A 1 111 ? -14.567 -33.710 -45.819 1.00 75.12 111 ARG A CA 1
ATOM 862 C C . ARG A 1 111 ? -16.086 -33.822 -45.955 1.00 75.12 111 ARG A C 1
ATOM 864 O O . ARG A 1 111 ? -16.570 -34.788 -46.540 1.00 75.12 111 ARG A O 1
ATOM 871 N N . LEU A 1 112 ? -16.834 -32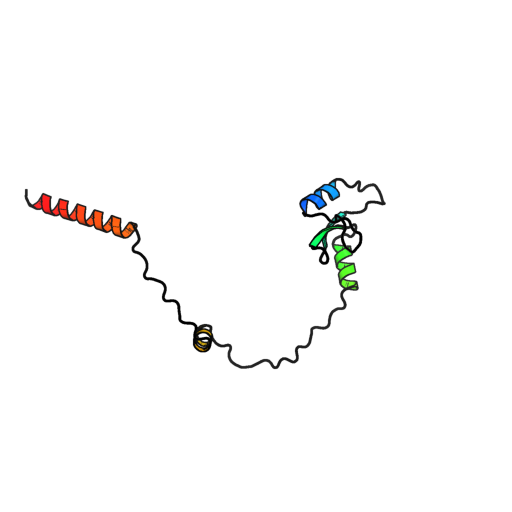.861 -45.412 1.00 75.94 112 LEU A N 1
ATOM 872 C CA . LEU A 1 112 ? -18.289 -32.795 -45.571 1.00 75.94 112 LEU A CA 1
ATOM 873 C C . LEU A 1 112 ? -18.674 -32.555 -47.033 1.00 75.94 112 LEU A C 1
ATOM 875 O O . LEU A 1 112 ? -19.489 -33.303 -47.565 1.00 75.94 112 LEU A O 1
ATOM 879 N N . PHE A 1 113 ? -18.041 -31.587 -47.697 1.00 79.12 113 PHE A N 1
ATOM 880 C CA . PHE A 1 113 ? -18.260 -31.326 -49.120 1.00 79.12 113 PHE A CA 1
ATOM 881 C C . PHE A 1 113 ? -17.926 -32.544 -49.990 1.00 79.12 113 PHE A C 1
ATOM 883 O O . PHE A 1 113 ? -18.736 -32.920 -50.835 1.00 79.12 113 PHE A O 1
ATOM 890 N N . ASP A 1 114 ? -16.798 -33.216 -49.746 1.00 79.31 114 ASP A N 1
ATOM 891 C CA . ASP A 1 114 ? -16.420 -34.429 -50.481 1.00 79.31 114 ASP A CA 1
ATOM 892 C C . ASP A 1 114 ? -17.429 -35.567 -50.275 1.00 79.31 114 ASP A C 1
ATOM 894 O O . ASP A 1 114 ? -17.757 -36.290 -51.219 1.00 79.31 114 ASP A O 1
ATOM 898 N N . ARG A 1 115 ? -17.965 -35.714 -49.056 1.00 79.94 115 ARG A N 1
ATOM 899 C CA . ARG A 1 115 ? -18.998 -36.712 -48.746 1.00 79.94 115 ARG A CA 1
ATOM 900 C C . ARG A 1 115 ? -20.315 -36.405 -49.458 1.00 79.94 115 ARG A C 1
ATOM 902 O O . ARG A 1 115 ? -20.888 -37.304 -50.067 1.00 79.94 115 ARG A O 1
ATOM 909 N N . VAL A 1 116 ? -20.769 -35.152 -49.425 1.00 82.12 116 VAL A N 1
ATOM 910 C CA . VAL A 1 116 ? -21.988 -34.719 -50.130 1.00 82.12 116 VAL A CA 1
ATOM 911 C C . VAL A 1 116 ? -21.830 -34.911 -51.637 1.00 82.12 116 VAL A C 1
ATOM 913 O O . VAL A 1 116 ? -22.731 -35.430 -52.293 1.00 82.12 116 VAL A O 1
ATOM 916 N N . ARG A 1 117 ? -20.662 -34.573 -52.194 1.00 81.69 117 ARG A N 1
ATOM 917 C CA . ARG A 1 117 ? -20.395 -34.738 -53.626 1.00 81.69 117 ARG A CA 1
ATOM 918 C C . ARG A 1 117 ? -20.474 -36.202 -54.058 1.00 81.69 117 ARG A C 1
ATOM 920 O O . ARG A 1 117 ? -21.074 -36.475 -55.091 1.00 81.69 117 ARG A O 1
ATOM 927 N N . ARG A 1 118 ? -19.934 -37.134 -53.258 1.00 77.25 118 ARG A N 1
ATOM 928 C CA . ARG A 1 118 ? -20.051 -38.583 -53.519 1.00 77.25 118 ARG A CA 1
ATOM 929 C C . ARG A 1 118 ? -21.503 -39.057 -53.505 1.00 77.25 118 ARG A C 1
ATOM 931 O O . ARG A 1 118 ? -21.931 -39.708 -54.455 1.00 77.25 118 ARG A O 1
ATOM 938 N N . GLN A 1 119 ? -22.283 -38.647 -52.505 1.00 76.56 119 GLN A N 1
ATOM 939 C CA . GLN A 1 119 ? -23.702 -39.014 -52.434 1.00 76.56 119 GLN A CA 1
ATOM 940 C C . GLN A 1 119 ? -24.513 -38.481 -53.623 1.00 76.56 119 GLN A C 1
ATOM 942 O O . GLN A 1 119 ? -25.383 -39.176 -54.146 1.00 76.56 119 GLN A O 1
ATOM 947 N N . LEU A 1 120 ? -24.214 -37.268 -54.094 1.00 75.12 120 LEU A N 1
ATOM 948 C CA . LEU A 1 120 ? -24.864 -36.708 -55.280 1.00 75.12 120 LEU A CA 1
ATOM 949 C C . LEU A 1 120 ? -24.468 -37.442 -56.568 1.00 75.12 120 LEU A C 1
ATOM 951 O O . LEU A 1 120 ? -25.305 -37.596 -57.456 1.00 75.12 120 LEU A O 1
ATOM 955 N N . THR A 1 121 ? -23.223 -37.915 -56.683 1.00 75.19 121 THR A N 1
ATOM 956 C CA . THR A 1 121 ? -22.796 -38.717 -57.841 1.00 75.19 121 THR A CA 1
ATOM 957 C C . THR A 1 121 ? -23.390 -40.124 -57.851 1.00 75.19 121 THR A C 1
ATOM 959 O O . THR A 1 121 ? -23.649 -40.651 -58.928 1.00 75.19 121 THR A O 1
ATOM 962 N N . GLU A 1 122 ? -23.640 -40.718 -56.683 1.00 70.69 122 GLU A N 1
ATOM 963 C CA . GLU A 1 122 ? -24.268 -42.042 -56.556 1.00 70.69 122 GLU A CA 1
ATOM 964 C C . GLU A 1 122 ? -25.772 -41.986 -56.863 1.00 70.69 122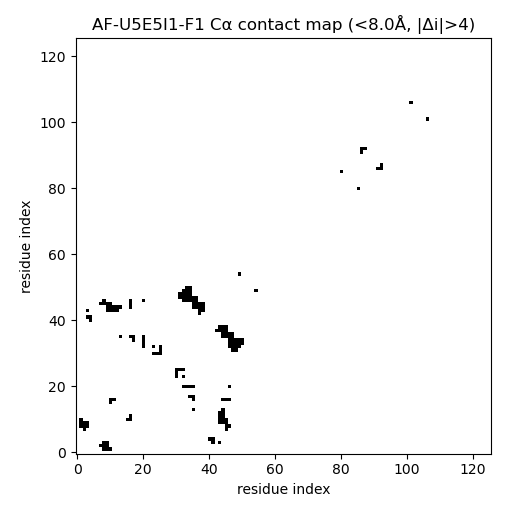 GLU A C 1
ATOM 966 O O . GLU A 1 122 ? -26.287 -42.842 -57.576 1.00 70.69 122 GLU A O 1
ATOM 971 N N . ARG A 1 123 ? -26.467 -40.919 -56.445 1.00 60.59 123 ARG A N 1
ATOM 972 C CA . ARG A 1 123 ? -27.895 -40.706 -56.751 1.00 60.59 123 ARG A CA 1
ATOM 973 C C . ARG A 1 123 ? -28.217 -40.429 -58.222 1.00 60.59 123 ARG A C 1
ATOM 975 O O . ARG A 1 123 ? -29.378 -40.499 -58.588 1.00 60.59 123 ARG A O 1
ATOM 982 N N . ARG A 1 124 ? -27.228 -40.095 -59.056 1.00 60.09 124 ARG A N 1
ATOM 983 C CA . ARG A 1 124 ? -27.415 -39.875 -60.505 1.00 60.09 124 ARG A CA 1
ATOM 984 C C . ARG A 1 124 ? -27.240 -41.144 -61.354 1.00 60.09 124 ARG A C 1
ATOM 986 O O . ARG A 1 124 ? -27.291 -41.043 -62.574 1.00 60.09 124 ARG A O 1
ATOM 993 N N . ARG A 1 125 ? -26.961 -42.302 -60.739 1.00 59.00 125 ARG A N 1
ATOM 994 C CA . ARG A 1 125 ? -26.754 -43.591 -61.434 1.00 59.00 125 ARG A CA 1
ATOM 995 C C . ARG A 1 125 ? -27.908 -44.592 -61.266 1.00 59.00 125 ARG A C 1
ATOM 997 O O . ARG A 1 125 ? -27.796 -45.698 -61.786 1.00 59.00 125 ARG A O 1
ATOM 1004 N N . HIS A 1 126 ? -28.970 -44.207 -60.563 1.00 51.34 126 HIS A N 1
ATOM 1005 C CA . HIS A 1 126 ? -30.259 -44.901 -60.510 1.00 51.34 126 HIS A CA 1
ATOM 1006 C C . HIS A 1 126 ? -31.307 -44.045 -61.214 1.00 51.34 126 HIS A C 1
ATOM 1008 O O . HIS A 1 126 ? -32.221 -44.647 -61.810 1.00 51.34 126 HIS A O 1
#

Secondary structure (DSSP, 8-state):
--B-TTS-B-BSSHHHHHHHHHHS-TTSTT----EEEE-TTT-SEEEES--HHHHHHHHHHHS--------------SPPPPHHHHHHHTT----PPPPPPPPHHHHHHHHHHHHHHHHHHHTT--

Foldseek 3Di:
DQADPVRFGFDADLVVVVVVLVVDDCVPPVGQFDHWDQDPRPRTIGTDNADPVRVVVVCVVPDPPPPPPPPPDPPPPDPDDDPVRVCVVVVPDPDDPPDDDPDVVVVVVVVVVVVVVVVVVVVVVD

Solvent-accessible surface area (backbone atoms only — not comparable to full-atom values): 8016 Å² total; per-residue (Å²): 136,61,53,38,98,86,69,44,66,43,26,86,42,66,66,59,36,51,55,51,51,73,68,53,58,76,84,42,90,87,44,55,57,76,42,72,47,74,38,91,88,72,69,26,21,32,76,35,56,61,52,72,67,57,46,52,50,53,48,58,71,69,43,72,81,70,69,79,78,79,71,90,63,78,80,74,84,66,79,78,74,50,73,66,59,48,30,62,74,70,68,53,74,82,80,75,75,75,78,82,73,82,54,71,66,62,56,50,51,51,54,50,52,54,51,52,52,51,54,57,59,57,67,72,76,117